Protein AF-A0A5C1WB68-F1 (afdb_monomer_lite)

pLDDT: mean 93.35, std 7.45, range [51.12, 97.38]

Secondary structure (DSSP, 8-state):
---HHHHHHHHHHHHT--GGGS-SSS-GGGGT--HHHHHHHHHHHHHHHTS---HHHHHSS-SHHHHHHHHHHHHHTT-

Structure (mmCIF, N/CA/C/O backbone):
data_AF-A0A5C1WB68-F1
#
_entry.id   AF-A0A5C1WB68-F1
#
loop_
_atom_site.group_PDB
_atom_site.id
_atom_site.type_symbol
_atom_site.label_atom_id
_atom_site.label_alt_id
_atom_site.label_comp_id
_atom_site.label_asym_id
_atom_site.label_entity_id
_atom_site.label_seq_id
_atom_site.pdbx_PDB_ins_code
_atom_site.Cartn_x
_atom_site.Cartn_y
_atom_site.Cartn_z
_atom_site.occupancy
_atom_site.B_iso_or_equiv
_atom_site.auth_seq_id
_atom_site.auth_comp_id
_atom_site.auth_asym_id
_atom_site.auth_atom_id
_atom_site.pdbx_PDB_model_num
ATOM 1 N N . MET A 1 1 ? -12.919 8.201 1.258 1.00 51.12 1 MET A N 1
ATOM 2 C CA . MET A 1 1 ? -12.543 6.814 0.915 1.00 51.12 1 MET A CA 1
ATOM 3 C C . MET A 1 1 ? -11.351 6.871 -0.025 1.00 51.12 1 MET A C 1
ATOM 5 O O . MET A 1 1 ? -11.450 7.676 -0.948 1.00 51.12 1 MET A O 1
ATOM 9 N N . PRO A 1 2 ? -10.169 6.257 0.222 1.00 64.56 2 PRO A N 1
ATOM 10 C CA . PRO A 1 2 ? -9.248 6.046 -0.892 1.00 64.5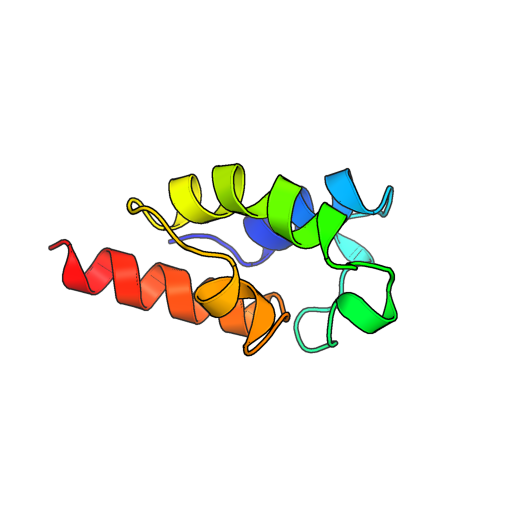6 2 PRO A CA 1
ATOM 11 C C . PRO A 1 2 ? -10.022 5.442 -2.061 1.00 64.56 2 PRO A C 1
ATOM 13 O O . PRO A 1 2 ? -10.768 4.480 -1.915 1.00 64.56 2 PRO A O 1
ATOM 16 N N . SER A 1 3 ? -9.886 6.052 -3.225 1.00 85.44 3 SER A N 1
ATOM 17 C CA . SER A 1 3 ? -10.152 5.336 -4.456 1.00 85.44 3 SER A CA 1
ATOM 18 C C . SER A 1 3 ? -8.977 4.384 -4.680 1.00 85.44 3 SER A C 1
ATOM 20 O O . SER A 1 3 ? -7.834 4.748 -4.396 1.00 85.44 3 SER A O 1
ATOM 22 N N . LEU A 1 4 ? -9.242 3.187 -5.211 1.00 94.44 4 LEU A N 1
ATOM 23 C CA . LEU A 1 4 ? -8.205 2.258 -5.689 1.00 94.44 4 LEU A CA 1
ATOM 24 C C . LEU A 1 4 ? -7.156 2.991 -6.542 1.00 94.44 4 LEU A C 1
ATOM 26 O O . LEU A 1 4 ? -5.962 2.760 -6.397 1.00 94.44 4 LEU A O 1
ATOM 30 N N . GLU A 1 5 ? -7.614 3.970 -7.322 1.00 94.44 5 GLU A N 1
ATOM 31 C CA . GLU A 1 5 ? -6.798 4.909 -8.088 1.00 94.44 5 GLU A CA 1
ATOM 32 C C . GLU A 1 5 ? -5.687 5.587 -7.274 1.00 94.44 5 GLU A C 1
ATOM 34 O O . GLU A 1 5 ? -4.543 5.627 -7.711 1.00 94.44 5 GLU A O 1
ATOM 39 N N . ARG A 1 6 ? -5.967 6.085 -6.061 1.00 96.00 6 ARG A N 1
ATOM 40 C CA . ARG A 1 6 ? -4.923 6.712 -5.236 1.00 96.00 6 ARG A CA 1
ATOM 41 C C . ARG A 1 6 ? -3.844 5.724 -4.831 1.00 96.00 6 ARG A C 1
ATOM 43 O O . ARG A 1 6 ? -2.675 6.076 -4.839 1.00 96.00 6 ARG A O 1
ATOM 50 N N . ILE A 1 7 ? -4.225 4.498 -4.492 1.00 96.69 7 ILE A N 1
ATOM 51 C CA . ILE A 1 7 ? -3.257 3.463 -4.123 1.00 96.69 7 ILE A CA 1
ATOM 52 C C . ILE A 1 7 ? -2.418 3.080 -5.345 1.00 96.69 7 ILE A C 1
ATOM 54 O O . ILE A 1 7 ? -1.199 2.983 -5.233 1.00 96.69 7 ILE A O 1
ATOM 58 N N . ARG A 1 8 ? -3.050 2.935 -6.517 1.00 97.00 8 ARG A N 1
ATOM 59 C CA . ARG A 1 8 ? -2.354 2.681 -7.786 1.00 97.00 8 ARG A CA 1
ATOM 60 C C . ARG A 1 8 ? -1.357 3.785 -8.115 1.00 97.00 8 ARG A C 1
ATOM 62 O O . ARG A 1 8 ? -0.241 3.458 -8.481 1.00 97.00 8 ARG A O 1
ATOM 69 N N . GLN A 1 9 ? -1.711 5.054 -7.914 1.00 97.00 9 GLN A N 1
ATOM 70 C CA . GLN A 1 9 ? -0.801 6.189 -8.119 1.00 97.00 9 GLN A CA 1
ATOM 71 C C . GLN A 1 9 ? 0.445 6.118 -7.228 1.00 97.00 9 GLN A C 1
ATOM 73 O O . GLN A 1 9 ? 1.553 6.308 -7.722 1.00 97.00 9 GLN A O 1
ATOM 78 N N . GLU A 1 10 ? 0.283 5.815 -5.936 1.00 97.19 10 GLU A N 1
ATOM 79 C CA . GLU A 1 10 ? 1.426 5.680 -5.021 1.00 97.19 10 GLU A CA 1
ATOM 80 C C . GLU A 1 10 ? 2.330 4.506 -5.429 1.00 97.19 10 GLU A C 1
ATOM 82 O O . GLU A 1 10 ? 3.550 4.646 -5.491 1.00 97.19 10 GLU A O 1
ATOM 87 N N . VAL A 1 11 ? 1.735 3.352 -5.752 1.00 96.69 11 VAL A N 1
ATOM 88 C CA . VAL A 1 11 ? 2.475 2.155 -6.183 1.00 96.69 11 VAL A CA 1
ATOM 89 C C . VAL A 1 11 ? 3.202 2.400 -7.506 1.00 96.69 11 VAL A C 1
ATOM 91 O O . VAL A 1 11 ? 4.390 2.106 -7.614 1.00 96.69 11 VAL A O 1
ATOM 94 N N . ALA A 1 12 ? 2.510 2.974 -8.487 1.00 96.88 12 ALA A N 1
ATOM 95 C CA . ALA A 1 12 ? 3.045 3.308 -9.800 1.00 96.88 12 ALA A CA 1
ATOM 96 C C . ALA A 1 12 ? 4.240 4.263 -9.699 1.00 96.88 12 ALA A C 1
ATOM 98 O O . ALA A 1 12 ? 5.267 4.018 -10.323 1.00 96.88 12 ALA A O 1
ATOM 99 N N . GLY A 1 13 ? 4.157 5.283 -8.838 1.00 96.62 13 GLY A N 1
ATOM 100 C CA . GLY A 1 1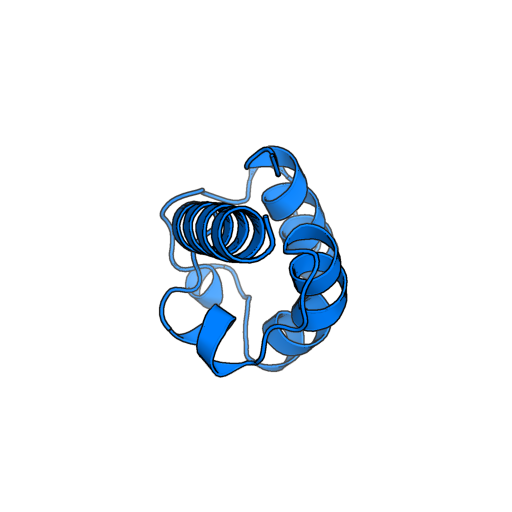3 ? 5.266 6.207 -8.597 1.00 96.62 13 GLY A CA 1
ATOM 101 C C . GLY A 1 13 ? 6.507 5.549 -7.982 1.00 96.62 13 GLY A C 1
ATOM 102 O O . GLY A 1 13 ? 7.619 6.011 -8.217 1.00 96.62 13 GLY A O 1
ATOM 103 N N . VAL A 1 14 ? 6.342 4.465 -7.216 1.00 96.00 14 VAL A N 1
ATOM 104 C CA . VAL A 1 14 ? 7.467 3.704 -6.644 1.00 96.00 14 VAL A CA 1
ATOM 105 C C . VAL A 1 14 ? 8.052 2.698 -7.639 1.00 96.00 14 VAL A C 1
ATOM 107 O O . VAL A 1 14 ? 9.252 2.433 -7.589 1.00 96.00 14 VAL A O 1
ATOM 110 N N . LEU A 1 15 ? 7.225 2.138 -8.525 1.00 94.44 15 LEU A N 1
ATOM 111 C CA . LEU A 1 15 ? 7.634 1.136 -9.515 1.00 94.44 15 LEU A CA 1
ATOM 112 C C . LEU A 1 15 ? 8.020 1.723 -10.881 1.00 94.44 15 LEU A C 1
ATOM 114 O O . LEU A 1 15 ? 8.436 0.962 -11.749 1.00 94.44 15 LEU A O 1
ATOM 118 N N . ASP A 1 16 ? 7.891 3.039 -11.065 1.00 94.81 16 ASP A N 1
ATOM 119 C CA . ASP A 1 16 ? 8.066 3.724 -12.356 1.00 94.81 16 ASP A CA 1
ATOM 120 C C . ASP A 1 16 ? 7.165 3.130 -13.459 1.00 94.81 16 ASP A C 1
ATOM 122 O O . ASP A 1 16 ? 7.574 2.888 -14.592 1.00 94.81 16 ASP A O 1
ATOM 126 N N . LEU A 1 17 ? 5.913 2.850 -13.086 1.00 95.31 17 LEU A N 1
ATOM 127 C CA . LEU A 1 17 ? 4.866 2.330 -13.969 1.00 95.31 17 LEU A CA 1
ATOM 128 C C . LEU A 1 17 ? 3.788 3.390 -14.200 1.00 95.31 17 LEU A C 1
ATOM 130 O O . LEU A 1 17 ? 3.686 4.368 -13.458 1.00 95.31 17 LEU A O 1
ATOM 134 N N . ALA A 1 18 ? 2.927 3.171 -15.192 1.00 95.88 18 ALA A N 1
ATOM 135 C CA . ALA A 1 18 ? 1.687 3.926 -15.285 1.00 95.88 18 ALA A CA 1
ATOM 136 C C . ALA A 1 18 ? 0.668 3.395 -14.251 1.00 95.88 18 ALA A C 1
ATOM 138 O O . ALA A 1 18 ? 0.624 2.184 -13.999 1.00 95.88 18 ALA A O 1
ATOM 139 N N . PRO A 1 19 ? -0.175 4.246 -13.631 1.00 95.06 19 PRO A N 1
ATOM 140 C CA . PRO A 1 19 ? -1.207 3.789 -12.701 1.00 95.06 19 PRO A CA 1
ATOM 141 C C . PRO A 1 19 ? -2.104 2.703 -13.294 1.00 95.06 19 PRO A C 1
ATOM 143 O O . PRO A 1 19 ? -2.416 1.745 -12.588 1.00 95.06 19 PRO A O 1
ATOM 146 N N . GLU A 1 20 ? -2.464 2.803 -14.577 1.00 94.12 20 GLU A N 1
ATOM 147 C CA . GLU A 1 20 ? -3.262 1.838 -15.347 1.00 94.12 20 GLU A CA 1
ATOM 148 C C . GLU A 1 20 ? -2.614 0.449 -15.498 1.00 94.12 20 GLU A C 1
ATOM 150 O O . GLU A 1 20 ? -3.339 -0.538 -15.655 1.00 94.12 20 GLU A O 1
ATOM 155 N N . ASP A 1 21 ? -1.297 0.348 -15.311 1.00 95.50 21 ASP A N 1
ATOM 156 C CA . ASP A 1 21 ? -0.546 -0.908 -15.397 1.00 95.50 21 ASP A CA 1
ATOM 157 C C . ASP A 1 21 ? -0.442 -1.643 -14.053 1.00 95.50 21 ASP A C 1
ATOM 159 O O . ASP A 1 21 ? -0.046 -2.805 -14.021 1.00 95.50 21 ASP A O 1
ATOM 163 N N . VAL A 1 22 ? -0.819 -1.008 -12.935 1.00 96.38 22 VAL A N 1
ATOM 164 C CA . VAL A 1 22 ? -0.811 -1.628 -11.597 1.00 96.38 22 VAL A CA 1
ATOM 165 C C . VAL A 1 22 ? -2.095 -2.442 -11.374 1.00 96.38 22 VAL A C 1
ATOM 167 O O . VAL A 1 22 ? -3.152 -1.850 -11.134 1.00 96.38 22 VAL A O 1
ATOM 170 N N . PRO A 1 23 ? -2.065 -3.788 -11.398 1.00 95.31 23 PRO A N 1
ATOM 171 C CA . PRO A 1 23 ? -3.285 -4.578 -11.287 1.00 95.31 23 PRO A CA 1
ATOM 172 C C . PRO A 1 23 ? -3.812 -4.586 -9.850 1.00 95.31 23 PRO A C 1
ATOM 174 O O . PRO A 1 23 ? -3.050 -4.591 -8.885 1.00 95.31 23 PRO A O 1
ATOM 177 N N . GLU A 1 24 ? -5.135 -4.627 -9.691 1.00 95.94 24 GLU A N 1
ATOM 178 C CA . GLU A 1 24 ? -5.740 -4.473 -8.362 1.00 95.94 24 GLU A CA 1
ATOM 179 C C . GLU A 1 24 ? -5.606 -5.708 -7.463 1.00 95.94 24 GLU A C 1
ATOM 181 O O . GLU A 1 24 ? -5.486 -5.580 -6.241 1.00 95.94 24 GLU A O 1
ATOM 186 N N . GLU A 1 25 ? -5.665 -6.889 -8.081 1.00 96.44 25 GLU A N 1
ATOM 187 C CA . GLU A 1 25 ? -5.662 -8.201 -7.418 1.00 96.44 25 GLU A CA 1
ATOM 188 C C . GLU A 1 25 ? -4.286 -8.858 -7.402 1.00 96.44 25 GLU A C 1
ATOM 190 O O . GLU A 1 25 ? -4.066 -9.801 -6.644 1.00 96.44 25 GLU A O 1
ATOM 195 N N . LEU A 1 26 ? -3.380 -8.413 -8.277 1.00 96.19 26 LEU A N 1
ATOM 196 C CA . LEU A 1 26 ? -2.075 -9.040 -8.407 1.00 96.19 26 LEU A CA 1
ATOM 197 C C . LEU A 1 26 ? -1.254 -8.749 -7.156 1.00 96.19 26 LEU A C 1
ATOM 199 O O . LEU A 1 26 ? -1.267 -7.636 -6.623 1.00 96.19 26 LEU A O 1
ATOM 203 N N . ASN A 1 27 ? -0.515 -9.758 -6.710 1.00 95.50 27 ASN A N 1
ATOM 204 C CA . ASN A 1 27 ? 0.501 -9.560 -5.698 1.00 95.50 27 ASN A CA 1
ATOM 205 C C . ASN A 1 27 ? 1.558 -8.597 -6.248 1.00 95.50 27 ASN A C 1
ATOM 207 O O . ASN A 1 27 ? 2.290 -8.922 -7.178 1.00 95.50 27 ASN A O 1
ATOM 211 N N . LEU A 1 28 ? 1.651 -7.406 -5.660 1.00 95.62 28 LEU A N 1
ATOM 212 C CA . LEU A 1 28 ? 2.509 -6.336 -6.157 1.00 95.62 28 LEU A CA 1
ATOM 213 C C . LEU A 1 28 ? 4.002 -6.706 -6.109 1.00 95.62 28 LEU A C 1
ATOM 215 O O . LEU A 1 28 ? 4.801 -6.133 -6.848 1.00 95.62 28 LEU A O 1
ATOM 219 N N . ILE A 1 29 ? 4.395 -7.692 -5.293 1.00 93.81 29 ILE A N 1
ATOM 220 C CA . ILE A 1 29 ? 5.766 -8.225 -5.281 1.00 93.81 29 ILE A CA 1
ATOM 221 C C . ILE A 1 29 ? 6.127 -8.821 -6.651 1.00 93.81 29 ILE A C 1
ATOM 223 O O . ILE A 1 29 ? 7.279 -8.714 -7.071 1.00 93.81 29 ILE A O 1
ATOM 227 N N . GLU A 1 30 ? 5.156 -9.394 -7.369 1.00 93.94 30 GLU A N 1
ATOM 228 C CA . GLU A 1 30 ? 5.356 -9.982 -8.701 1.00 93.94 30 GLU A CA 1
ATOM 229 C C . GLU A 1 30 ? 5.690 -8.933 -9.771 1.00 93.94 30 GLU A C 1
ATOM 231 O O . GLU A 1 30 ? 6.318 -9.266 -10.771 1.00 93.94 30 GLU A O 1
ATOM 236 N N . ILE A 1 31 ? 5.340 -7.662 -9.537 1.00 93.38 31 ILE A N 1
ATOM 237 C CA . ILE A 1 31 ? 5.678 -6.526 -10.412 1.00 93.38 31 ILE A CA 1
ATOM 238 C C . ILE A 1 31 ? 6.785 -5.635 -9.828 1.00 93.38 31 ILE A C 1
ATOM 240 O O . ILE A 1 31 ? 6.953 -4.494 -10.246 1.00 93.38 31 ILE A O 1
ATOM 244 N N . GLY A 1 32 ? 7.554 -6.150 -8.862 1.00 90.44 32 GLY A N 1
ATOM 245 C CA . GLY A 1 32 ? 8.750 -5.481 -8.339 1.00 90.44 32 GLY A CA 1
ATOM 246 C C . GLY A 1 32 ? 8.560 -4.725 -7.022 1.00 90.44 32 GLY A C 1
ATOM 247 O O . GLY A 1 32 ? 9.494 -4.063 -6.562 1.00 90.44 32 GLY A O 1
ATOM 248 N N . LEU A 1 33 ? 7.399 -4.836 -6.361 1.00 92.62 33 LEU A N 1
ATOM 249 C CA . LEU A 1 33 ? 7.161 -4.208 -5.057 1.00 92.62 33 LEU A CA 1
ATOM 250 C C . LEU A 1 33 ? 7.827 -4.981 -3.905 1.00 92.62 33 LEU A C 1
ATOM 252 O O . LEU A 1 33 ? 7.175 -5.548 -3.030 1.00 92.62 33 LEU A O 1
ATOM 256 N N . HIS A 1 34 ? 9.154 -5.011 -3.902 1.00 91.31 34 HIS A N 1
ATOM 257 C CA . HIS A 1 34 ? 9.947 -5.669 -2.868 1.00 91.31 34 HIS A CA 1
ATOM 258 C C . HIS A 1 34 ? 9.949 -4.889 -1.535 1.00 91.31 34 HIS A C 1
ATOM 260 O O . HIS A 1 34 ? 9.343 -3.826 -1.397 1.00 91.31 34 HIS A O 1
ATOM 266 N N . SER A 1 35 ? 10.669 -5.395 -0.527 1.00 87.56 35 SER A N 1
ATOM 267 C CA . SER A 1 35 ? 10.627 -4.871 0.847 1.00 87.56 35 SER A CA 1
ATOM 268 C C . SER A 1 35 ? 10.907 -3.371 0.966 1.00 87.56 35 SER A C 1
ATOM 270 O O . SER A 1 35 ? 10.196 -2.683 1.695 1.00 87.56 35 SER A O 1
ATOM 272 N N . LEU A 1 36 ? 11.900 -2.842 0.240 1.00 90.50 36 LEU A N 1
ATOM 273 C CA . LEU A 1 36 ? 12.219 -1.411 0.284 1.00 90.50 36 LEU A CA 1
ATOM 274 C C . LEU A 1 36 ? 11.096 -0.558 -0.326 1.00 90.50 36 LEU A C 1
ATOM 276 O O . LEU A 1 36 ? 10.763 0.490 0.219 1.00 90.50 36 LEU A O 1
ATOM 280 N N . ALA A 1 37 ? 10.468 -1.039 -1.401 1.00 92.44 37 ALA A N 1
ATOM 281 C CA . ALA A 1 37 ? 9.339 -0.370 -2.038 1.00 92.44 37 ALA A CA 1
ATOM 282 C C . ALA A 1 37 ? 8.125 -0.304 -1.094 1.00 92.44 37 ALA A C 1
ATOM 284 O O . ALA A 1 37 ? 7.514 0.752 -0.944 1.00 92.44 37 ALA A O 1
ATOM 285 N N . ILE A 1 38 ? 7.838 -1.392 -0.366 1.00 93.94 38 ILE A N 1
ATOM 286 C CA . ILE A 1 38 ? 6.797 -1.401 0.675 1.00 93.94 38 ILE A CA 1
ATOM 287 C C . ILE A 1 38 ? 7.119 -0.383 1.776 1.00 93.94 38 ILE A C 1
ATOM 289 O O . ILE A 1 38 ? 6.235 0.364 2.193 1.00 93.94 38 ILE A O 1
ATOM 293 N N . MET A 1 39 ? 8.373 -0.310 2.235 1.00 95.12 39 MET A N 1
ATOM 294 C CA . MET A 1 39 ? 8.765 0.664 3.260 1.00 95.12 39 MET A CA 1
ATOM 295 C C . MET A 1 39 ? 8.564 2.113 2.801 1.00 95.12 39 MET A C 1
ATOM 297 O O . MET A 1 39 ? 8.101 2.935 3.593 1.00 95.12 39 MET A O 1
ATOM 301 N N . THR A 1 40 ? 8.839 2.418 1.531 1.00 95.31 40 THR A N 1
ATOM 302 C CA . THR A 1 40 ? 8.573 3.737 0.933 1.00 95.31 40 THR A CA 1
ATOM 303 C C . THR A 1 40 ? 7.076 4.061 0.905 1.00 95.31 40 THR A C 1
ATOM 305 O O . THR A 1 40 ? 6.685 5.203 1.150 1.00 95.31 40 THR A O 1
ATOM 308 N N . LEU A 1 41 ? 6.223 3.056 0.689 1.00 96.38 41 LEU A N 1
ATOM 309 C CA . LEU A 1 41 ? 4.766 3.212 0.643 1.00 96.38 41 LEU A CA 1
ATOM 310 C C . LEU A 1 41 ? 4.107 3.328 2.022 1.00 96.38 41 LEU A C 1
ATOM 312 O O . LEU A 1 41 ? 2.989 3.835 2.115 1.00 96.38 41 LEU A O 1
ATOM 316 N N . LEU A 1 42 ? 4.781 2.945 3.112 1.00 96.25 42 LEU A N 1
ATOM 317 C CA . LEU A 1 42 ? 4.198 3.030 4.458 1.00 96.25 42 LEU A CA 1
ATOM 318 C C . LEU A 1 42 ? 3.702 4.436 4.799 1.00 96.25 42 LEU A C 1
ATOM 320 O O . LEU A 1 42 ? 2.608 4.579 5.342 1.00 96.25 42 LEU A O 1
ATOM 324 N N . GLY A 1 43 ? 4.475 5.474 4.476 1.00 96.19 43 GLY A N 1
ATOM 325 C CA . GLY A 1 43 ? 4.111 6.865 4.757 1.00 96.19 43 GLY A CA 1
ATOM 326 C C . GLY A 1 43 ? 2.853 7.320 4.003 1.00 96.19 43 GLY A C 1
ATOM 327 O O . GLY A 1 43 ? 1.871 7.706 4.650 1.00 96.19 43 GLY A O 1
ATOM 328 N N . PRO A 1 44 ? 2.853 7.276 2.658 1.00 96.38 44 PRO A N 1
ATOM 329 C CA . PRO A 1 44 ? 1.691 7.640 1.852 1.00 96.38 44 PRO A CA 1
ATOM 330 C C . PRO A 1 44 ? 0.440 6.823 2.190 1.00 96.38 44 PRO A C 1
ATOM 332 O O . PRO A 1 44 ? -0.623 7.397 2.437 1.00 96.38 44 PRO A O 1
ATOM 335 N N . ILE A 1 45 ? 0.562 5.498 2.312 1.00 96.25 45 ILE A N 1
ATOM 336 C CA . ILE A 1 45 ? -0.583 4.624 2.594 1.00 96.25 45 ILE A CA 1
ATOM 337 C C . ILE A 1 45 ? -1.110 4.836 4.024 1.00 96.25 45 ILE A C 1
ATOM 339 O O . ILE A 1 45 ? -2.323 4.871 4.221 1.00 96.25 45 ILE A O 1
ATOM 343 N N . SER A 1 46 ? -0.248 5.099 5.016 1.00 96.12 46 SER A N 1
ATOM 344 C CA . SER A 1 46 ? -0.687 5.500 6.368 1.00 96.12 46 SER A CA 1
ATOM 345 C C . SER A 1 46 ? -1.465 6.818 6.359 1.00 96.12 46 SER A C 1
ATOM 347 O O . SER A 1 46 ? -2.472 6.969 7.051 1.00 96.12 46 SER A O 1
ATOM 349 N N . ARG A 1 47 ? -1.044 7.786 5.535 1.00 95.44 47 ARG A N 1
ATOM 350 C CA . ARG A 1 47 ? -1.776 9.049 5.370 1.00 95.44 47 ARG A CA 1
ATOM 351 C C . ARG A 1 47 ? -3.155 8.812 4.764 1.00 95.44 47 ARG A C 1
ATOM 353 O O . ARG A 1 47 ? -4.124 9.424 5.209 1.00 95.44 47 ARG A O 1
ATOM 360 N N . LEU A 1 48 ? -3.264 7.898 3.797 1.00 95.25 48 LEU A N 1
ATOM 361 C CA . LEU A 1 48 ? -4.564 7.452 3.303 1.00 95.25 48 LEU A CA 1
ATOM 362 C C . LEU A 1 48 ? -5.354 6.753 4.415 1.00 95.25 48 LEU A C 1
ATOM 364 O O . LEU A 1 48 ? -6.528 7.050 4.577 1.00 95.25 48 LEU A O 1
ATOM 368 N N . ALA A 1 49 ? -4.746 5.905 5.239 1.00 94.44 49 ALA A N 1
ATOM 369 C CA . ALA A 1 49 ? -5.427 5.249 6.356 1.00 94.44 49 ALA A CA 1
ATOM 370 C C . ALA A 1 49 ? -5.932 6.213 7.443 1.00 94.44 49 ALA A C 1
ATOM 372 O O . ALA A 1 49 ? -6.861 5.872 8.169 1.00 94.44 49 ALA A O 1
ATOM 373 N N . GLY A 1 50 ? -5.347 7.409 7.558 1.00 94.44 50 GLY A N 1
ATOM 374 C CA . GLY A 1 50 ? -5.601 8.317 8.682 1.00 94.44 50 GLY A CA 1
ATOM 375 C C . GLY A 1 50 ? -5.000 7.817 10.001 1.00 94.44 50 GLY A C 1
ATOM 376 O O . GLY A 1 50 ? -5.268 8.380 11.056 1.00 94.44 50 GLY A O 1
ATOM 377 N N . THR A 1 51 ? -4.183 6.763 9.950 1.00 94.94 51 THR A N 1
ATOM 378 C CA . THR A 1 51 ? -3.493 6.164 11.092 1.00 94.94 51 THR A CA 1
ATOM 379 C C . THR A 1 51 ? -2.184 5.539 10.632 1.00 94.94 51 THR A C 1
ATOM 381 O O . THR A 1 51 ? -1.992 5.270 9.445 1.00 94.94 51 THR A O 1
ATOM 384 N N . ARG A 1 52 ? -1.264 5.308 11.567 1.00 95.50 52 ARG A N 1
ATOM 385 C CA . ARG A 1 52 ? 0.021 4.685 11.263 1.00 95.50 52 ARG A CA 1
ATOM 386 C C . ARG A 1 52 ? -0.18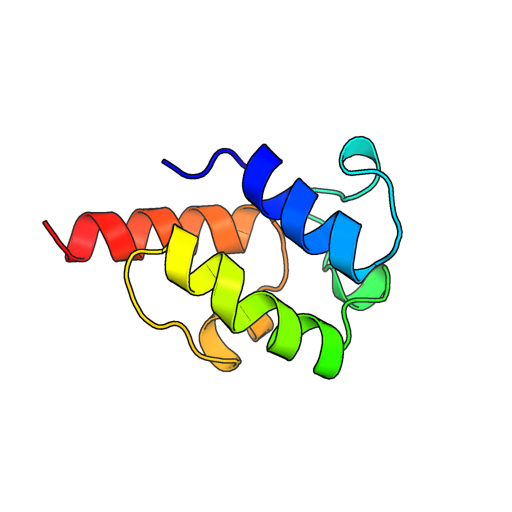1 3.201 10.959 1.00 95.50 52 ARG A C 1
ATOM 388 O O . ARG A 1 52 ? -0.696 2.469 11.800 1.00 95.50 52 ARG A O 1
ATOM 395 N N . LEU A 1 53 ? 0.252 2.783 9.775 1.00 95.81 53 LEU A N 1
ATOM 396 C CA . LEU A 1 53 ? 0.391 1.382 9.395 1.00 95.81 53 LEU A CA 1
ATOM 397 C C . LEU A 1 53 ? 1.839 0.933 9.584 1.00 95.81 53 LEU A C 1
ATOM 399 O O . LEU A 1 53 ? 2.766 1.754 9.582 1.00 95.81 53 LEU A O 1
ATOM 403 N N . ASP A 1 54 ? 2.031 -0.369 9.735 1.00 96.12 54 ASP A N 1
ATOM 404 C CA . ASP A 1 54 ? 3.351 -0.988 9.768 1.00 96.12 54 ASP A CA 1
ATOM 405 C C . ASP A 1 54 ? 3.613 -1.869 8.537 1.00 96.12 54 ASP A C 1
ATOM 407 O O . ASP A 1 54 ? 2.780 -2.023 7.642 1.00 96.12 54 ASP A O 1
ATOM 411 N N . TYR A 1 55 ? 4.827 -2.412 8.454 1.00 95.06 55 TYR A N 1
ATOM 412 C CA . TYR A 1 55 ? 5.206 -3.289 7.350 1.00 95.06 55 TYR A CA 1
ATOM 413 C C . TYR A 1 55 ? 4.318 -4.537 7.275 1.00 95.06 55 TYR A C 1
ATOM 415 O O . TYR A 1 55 ? 3.974 -4.961 6.176 1.00 95.06 55 TYR A O 1
ATOM 423 N N . ALA A 1 56 ? 3.931 -5.114 8.417 1.00 95.69 56 ALA A N 1
ATOM 424 C CA . ALA A 1 56 ? 3.125 -6.328 8.449 1.00 95.69 56 ALA A CA 1
ATOM 425 C C . ALA A 1 56 ? 1.710 -6.074 7.906 1.00 95.69 56 ALA A C 1
ATOM 427 O O . ALA A 1 56 ? 1.196 -6.909 7.163 1.00 95.69 56 ALA A O 1
ATOM 428 N N . ASP A 1 57 ? 1.125 -4.906 8.196 1.00 96.19 57 ASP A N 1
ATOM 429 C CA . ASP A 1 57 ? -0.155 -4.464 7.637 1.00 96.19 57 ASP A CA 1
ATOM 430 C C . ASP A 1 57 ? -0.143 -4.512 6.091 1.00 96.19 57 ASP A C 1
ATOM 432 O O . ASP A 1 57 ? -1.106 -4.986 5.485 1.00 96.19 57 ASP A O 1
ATOM 436 N N . LEU A 1 58 ? 0.935 -4.043 5.444 1.00 95.56 58 LEU A N 1
ATOM 437 C CA . LEU A 1 58 ? 1.02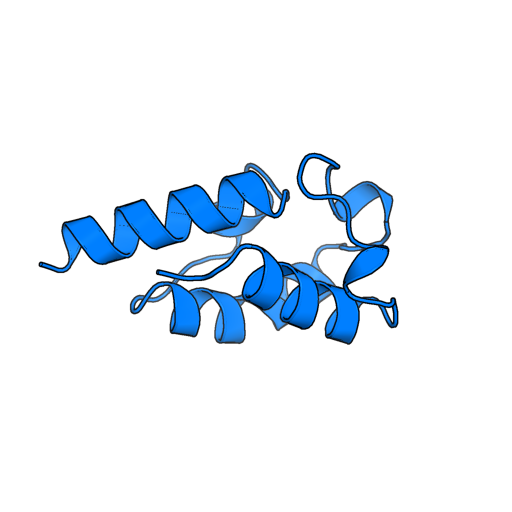9 -3.993 3.976 1.00 95.56 58 LEU A CA 1
ATOM 438 C C . LEU A 1 58 ? 1.539 -5.296 3.346 1.00 95.56 58 LEU A C 1
ATOM 440 O O . LEU A 1 58 ? 1.064 -5.687 2.279 1.00 95.56 58 LEU A O 1
ATOM 444 N N . ALA A 1 59 ? 2.492 -5.968 3.991 1.00 95.00 59 ALA A N 1
ATOM 445 C CA . ALA A 1 59 ? 3.135 -7.172 3.471 1.00 95.00 59 ALA A CA 1
ATOM 446 C C . ALA A 1 59 ? 2.264 -8.431 3.597 1.00 95.00 59 ALA A C 1
ATOM 448 O O . ALA A 1 59 ? 2.489 -9.389 2.862 1.00 95.00 59 ALA A O 1
ATOM 449 N N . ALA A 1 60 ? 1.271 -8.444 4.496 1.00 94.62 60 ALA A N 1
ATOM 450 C CA . ALA A 1 60 ? 0.378 -9.592 4.669 1.00 94.62 60 ALA A CA 1
ATOM 451 C C . ALA A 1 60 ? -0.412 -9.922 3.394 1.00 94.62 60 ALA A C 1
ATOM 453 O O . ALA A 1 60 ? -0.586 -11.090 3.054 1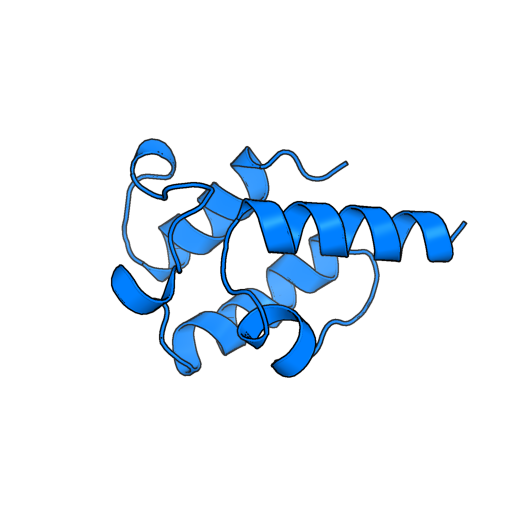.00 94.62 60 ALA A O 1
ATOM 454 N N . MET A 1 61 ? -0.896 -8.894 2.694 1.00 95.31 61 MET A N 1
ATOM 455 C CA . MET A 1 61 ? -1.610 -9.047 1.431 1.00 95.31 61 MET A CA 1
ATOM 456 C C . MET A 1 61 ? -1.307 -7.827 0.550 1.00 95.31 61 MET A C 1
ATOM 458 O O . MET A 1 61 ? -2.042 -6.840 0.598 1.00 95.31 61 MET A O 1
ATOM 462 N N . PRO A 1 62 ? -0.189 -7.850 -0.198 1.00 96.06 62 PRO A N 1
ATOM 463 C CA . PRO A 1 62 ? 0.319 -6.703 -0.945 1.00 96.06 62 PRO A CA 1
ATOM 464 C C . PRO A 1 62 ? -0.428 -6.546 -2.273 1.00 96.06 62 PRO A C 1
ATOM 466 O O . PRO A 1 62 ? 0.165 -6.641 -3.340 1.00 96.06 62 PRO A O 1
ATOM 469 N N . THR A 1 63 ? -1.743 -6.349 -2.210 1.00 97.38 63 THR A N 1
ATOM 470 C CA . THR A 1 63 ? -2.587 -6.048 -3.373 1.00 97.38 63 THR A CA 1
ATOM 471 C C . THR A 1 63 ? -3.271 -4.704 -3.168 1.00 97.38 63 THR A C 1
ATOM 473 O O . THR A 1 63 ? -3.583 -4.313 -2.036 1.00 97.38 63 THR A O 1
ATOM 476 N N . VAL A 1 64 ? -3.545 -3.987 -4.260 1.00 97.12 64 VAL A N 1
ATOM 477 C CA . VAL A 1 64 ? -4.244 -2.692 -4.196 1.00 97.12 64 VAL A CA 1
ATOM 478 C C . VAL A 1 64 ? -5.607 -2.867 -3.524 1.00 97.12 64 VAL A C 1
ATOM 480 O O . VAL A 1 64 ? -5.981 -2.065 -2.663 1.00 97.12 64 VAL A O 1
ATOM 483 N N . ARG A 1 65 ? -6.342 -3.940 -3.861 1.00 97.00 65 ARG A N 1
ATOM 484 C CA . ARG A 1 65 ? -7.654 -4.213 -3.259 1.00 97.00 65 ARG A CA 1
ATOM 485 C C . ARG A 1 65 ? -7.558 -4.449 -1.754 1.00 97.00 65 ARG A C 1
ATOM 487 O O . ARG A 1 65 ? -8.364 -3.893 -1.003 1.00 97.00 65 ARG A O 1
ATOM 494 N N . ALA A 1 66 ? -6.591 -5.247 -1.303 1.00 96.88 66 ALA A N 1
ATOM 495 C CA . ALA A 1 66 ? -6.408 -5.535 0.114 1.00 96.88 66 ALA A CA 1
ATOM 496 C C . ALA A 1 66 ? -6.070 -4.274 0.911 1.00 96.88 66 ALA A C 1
ATOM 498 O O . ALA A 1 66 ? -6.660 -4.025 1.964 1.00 96.88 66 ALA A O 1
ATOM 499 N N . TRP A 1 67 ? -5.167 -3.446 0.386 1.00 97.19 67 TRP A N 1
ATOM 500 C CA . TRP A 1 67 ? -4.786 -2.189 1.022 1.00 97.19 67 TRP A CA 1
ATOM 501 C C . TRP A 1 67 ? -5.951 -1.202 1.086 1.00 97.19 67 TRP A C 1
ATOM 503 O O . TRP A 1 67 ? -6.137 -0.541 2.107 1.00 97.19 67 TRP A O 1
ATOM 513 N N . ASN A 1 68 ? -6.792 -1.150 0.050 1.00 97.06 68 ASN A N 1
ATOM 514 C CA . ASN A 1 68 ? -8.005 -0.337 0.067 1.00 97.06 68 ASN A CA 1
ATOM 515 C C . ASN A 1 68 ? -8.959 -0.764 1.191 1.00 97.06 68 ASN A C 1
ATOM 517 O O . ASN A 1 68 ? -9.399 0.066 1.986 1.00 97.06 68 ASN A O 1
ATOM 521 N N . ALA A 1 69 ? -9.229 -2.067 1.304 1.00 96.00 69 ALA A N 1
ATOM 522 C CA . ALA A 1 69 ? -10.078 -2.614 2.361 1.00 96.00 69 ALA A CA 1
ATOM 523 C C . ALA A 1 69 ? -9.491 -2.372 3.765 1.00 96.00 69 ALA A C 1
ATOM 525 O O . ALA A 1 69 ? -10.220 -2.028 4.699 1.00 96.00 69 ALA A O 1
ATOM 526 N N . LEU A 1 70 ? -8.169 -2.509 3.915 1.00 95.88 70 LEU A N 1
ATOM 527 C CA . LEU A 1 70 ? -7.452 -2.197 5.150 1.00 95.88 70 LEU A CA 1
ATOM 528 C C . LEU A 1 70 ? -7.647 -0.730 5.554 1.00 95.88 70 LEU A C 1
ATOM 530 O O . LEU A 1 70 ? -7.979 -0.465 6.711 1.00 95.88 70 LEU A O 1
ATOM 534 N N . ILE A 1 71 ? -7.464 0.209 4.623 1.00 96.00 71 ILE A N 1
ATOM 535 C CA . ILE A 1 71 ? -7.650 1.641 4.880 1.00 96.00 71 ILE A CA 1
ATOM 536 C C . ILE A 1 71 ? -9.087 1.934 5.310 1.00 96.00 71 ILE A C 1
ATOM 538 O O . ILE A 1 71 ? -9.283 2.618 6.314 1.00 96.00 71 ILE A O 1
ATOM 542 N N . GLU A 1 72 ? -10.084 1.424 4.583 1.00 95.06 72 GLU A N 1
ATOM 543 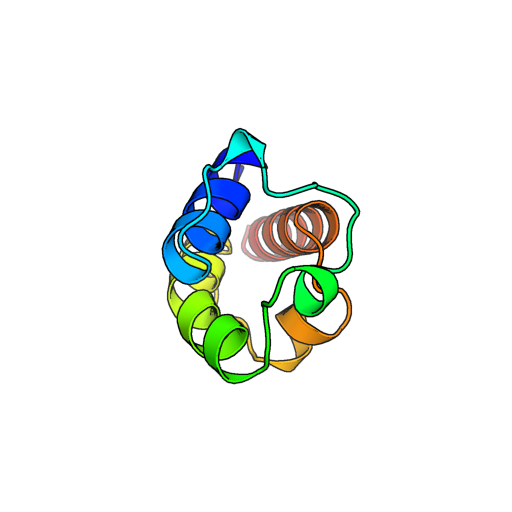C CA . GLU A 1 72 ? -11.491 1.662 4.927 1.00 95.06 72 GLU A CA 1
ATOM 544 C C . GLU A 1 72 ? -11.818 1.154 6.333 1.00 95.06 72 GLU A C 1
ATOM 546 O O . GLU A 1 72 ? -12.423 1.872 7.129 1.00 95.06 72 GLU A O 1
ATOM 551 N N . ARG A 1 73 ? -11.317 -0.032 6.697 1.00 94.25 73 ARG A N 1
ATOM 552 C CA . ARG A 1 73 ? -11.465 -0.571 8.053 1.00 94.25 73 ARG A CA 1
ATOM 553 C C . ARG A 1 73 ? -10.812 0.322 9.110 1.00 94.25 73 ARG A C 1
ATOM 555 O O . ARG A 1 73 ? -11.414 0.563 10.153 1.00 94.25 73 ARG A O 1
ATOM 562 N N . LYS A 1 74 ? -9.587 0.800 8.871 1.00 94.50 74 LYS A N 1
ATOM 563 C CA . LYS A 1 74 ? -8.856 1.651 9.830 1.00 94.50 74 LYS A CA 1
ATOM 564 C C . LYS A 1 74 ? -9.541 3.011 10.009 1.00 94.50 74 LYS A C 1
ATOM 566 O O . LYS A 1 74 ? -9.614 3.493 11.132 1.00 94.50 74 LYS A O 1
ATOM 571 N N . ARG A 1 75 ? -10.094 3.588 8.937 1.00 91.62 75 ARG A N 1
ATOM 572 C CA . ARG A 1 75 ? -10.882 4.829 8.995 1.00 91.62 75 ARG A CA 1
ATOM 573 C C . ARG A 1 75 ? -12.199 4.646 9.738 1.00 91.62 75 ARG A C 1
ATOM 575 O O . ARG A 1 75 ? -12.536 5.491 10.555 1.00 91.62 75 ARG A O 1
ATOM 582 N N . ALA A 1 76 ? -12.915 3.552 9.482 1.00 91.25 76 ALA A N 1
ATOM 583 C CA . ALA A 1 76 ? -14.165 3.249 10.174 1.00 91.25 76 ALA A CA 1
ATOM 584 C C . ALA A 1 76 ? -13.965 3.041 11.684 1.00 91.25 76 ALA A C 1
ATOM 586 O O . ALA A 1 76 ? -14.825 3.421 12.464 1.00 91.25 76 ALA A O 1
ATOM 587 N N . ALA A 1 77 ? -12.828 2.474 12.095 1.00 88.38 77 ALA A N 1
ATOM 588 C CA . ALA A 1 77 ? -12.482 2.285 13.505 1.00 88.38 77 ALA A CA 1
ATOM 589 C C . ALA A 1 77 ? -12.006 3.567 14.219 1.00 88.38 77 ALA A C 1
ATOM 591 O O . ALA A 1 77 ? -11.845 3.554 15.436 1.00 88.38 77 ALA A O 1
ATOM 592 N N . ALA A 1 78 ? -11.723 4.639 13.473 1.00 76.31 78 ALA A N 1
ATOM 593 C CA . ALA A 1 78 ? -11.291 5.930 14.008 1.00 76.31 78 ALA A CA 1
ATOM 594 C C . ALA A 1 78 ? -12.447 6.942 14.164 1.00 76.31 78 ALA A C 1
ATOM 596 O O . ALA A 1 78 ? -12.199 8.078 14.569 1.00 76.31 78 ALA A O 1
ATOM 597 N N . LEU A 1 79 ? -13.674 6.536 13.813 1.00 62.94 79 LEU A N 1
ATOM 598 C CA . LEU A 1 79 ? -14.930 7.267 14.013 1.00 62.94 79 LEU A CA 1
ATOM 599 C C . LEU A 1 79 ? -15.603 6.819 15.314 1.00 62.94 79 LEU A C 1
ATOM 601 O O . LEU A 1 79 ? -16.213 7.693 15.966 1.00 62.94 79 LEU A O 1
#

Sequence (79 aa):
MPSLERIRQEVAGVLDLAPEDVPEELNLIEIGLHSLAIMTLLGPISRLAGTRLDYADLAAMPTVRAWNALIERKRAAAL

Foldseek 3Di:
DDDLLQLLVLLCVLLVHDSVPQDQQDQCVVSPCDPVNLVSCQVVLCVLLVHGDDSCQCVVRVGSNSSVVSSVVSNVVVD

Radius of gyration: 11.37 Å; chains: 1; bounding box: 27×19×29 Å